Protein AF-A0AAN4Q962-F1 (afdb_monomer_lite)

Foldseek 3Di:
DVVLCVVVVHDLCNLCVQLPHHSVVSVCVVVVVDDDDPSSLVSSCVVSVPVDPPPDD

Secondary structure (DSSP, 8-state):
-HHHHHHTT--HHHHHHHHTS-HHHHHHHHTTSSPPPHHHHHHHHHHHT-TT-PPP-

pLDDT: mean 77.54, std 12.18, range [38.06, 88.56]

Structure (mmCIF, N/CA/C/O backbone):
data_AF-A0AAN4Q962-F1
#
_entry.id   AF-A0AAN4Q962-F1
#
loop_
_atom_site.group_PDB
_atom_site.id
_atom_site.type_symbol
_atom_site.label_atom_id
_atom_site.label_alt_id
_atom_site.label_comp_id
_atom_site.label_asym_id
_atom_site.label_entity_id
_atom_site.label_seq_id
_atom_site.pdbx_PDB_ins_code
_atom_site.Cartn_x
_atom_site.Cartn_y
_atom_site.Cartn_z
_atom_site.occupancy
_atom_site.B_iso_or_equiv
_atom_site.auth_seq_id
_atom_site.auth_comp_id
_atom_site.auth_asym_id
_atom_site.auth_atom_id
_atom_site.pdbx_PDB_model_num
ATOM 1 N N . MET A 1 1 ? -9.175 2.269 -7.266 1.00 69.06 1 MET A N 1
ATOM 2 C CA . MET A 1 1 ? -8.461 1.692 -6.106 1.00 69.06 1 MET A CA 1
ATOM 3 C C . MET A 1 1 ? -9.239 1.903 -4.811 1.00 69.06 1 MET A C 1
ATOM 5 O O . MET A 1 1 ? -9.548 0.894 -4.184 1.00 69.06 1 MET A O 1
ATOM 9 N N . CYS A 1 2 ? -9.648 3.139 -4.487 1.00 66.12 2 CYS A N 1
ATOM 10 C CA . CYS A 1 2 ? -10.565 3.454 -3.378 1.00 66.12 2 CYS A CA 1
ATOM 11 C C . CYS A 1 2 ? -11.694 2.431 -3.194 1.00 66.12 2 CYS A C 1
ATOM 13 O O . CYS A 1 2 ? -11.722 1.761 -2.174 1.00 66.12 2 CYS A O 1
ATOM 15 N N . ALA A 1 3 ? -12.514 2.177 -4.220 1.00 69.19 3 ALA A N 1
ATOM 16 C CA . ALA A 1 3 ? -13.646 1.249 -4.107 1.00 69.19 3 ALA A CA 1
ATOM 17 C C . ALA A 1 3 ? -13.265 -0.198 -3.708 1.00 69.19 3 ALA A C 1
ATOM 19 O O . ALA A 1 3 ? -13.986 -0.842 -2.954 1.00 69.19 3 ALA A O 1
ATOM 20 N N . LEU A 1 4 ? -12.122 -0.716 -4.175 1.00 70.19 4 LEU A N 1
ATOM 21 C CA . LEU A 1 4 ? -11.620 -2.059 -3.826 1.00 70.19 4 LEU A CA 1
ATOM 22 C C . LEU A 1 4 ? -11.092 -2.114 -2.389 1.00 70.19 4 LEU A C 1
ATOM 24 O O . LEU A 1 4 ? -11.277 -3.107 -1.685 1.00 70.19 4 LEU A O 1
ATOM 28 N N . ARG A 1 5 ? -10.427 -1.038 -1.968 1.00 73.75 5 ARG A N 1
ATOM 29 C CA . ARG A 1 5 ? -9.907 -0.867 -0.616 1.00 73.75 5 ARG A CA 1
ATOM 30 C C . ARG A 1 5 ? -11.059 -0.704 0.388 1.00 73.75 5 ARG A C 1
ATOM 32 O O . ARG A 1 5 ? -11.085 -1.399 1.400 1.00 73.75 5 ARG A O 1
ATOM 39 N N . GLU A 1 6 ? -12.031 0.148 0.075 1.00 71.94 6 GLU A N 1
ATOM 40 C CA . GLU A 1 6 ? -13.236 0.401 0.874 1.00 71.94 6 GLU A CA 1
ATOM 41 C C . GLU A 1 6 ? -14.128 -0.840 0.976 1.00 71.94 6 GLU A C 1
ATOM 43 O O . GLU A 1 6 ? -14.584 -1.167 2.068 1.00 71.94 6 GLU A O 1
ATOM 48 N N . ALA A 1 7 ? -14.287 -1.609 -0.107 1.00 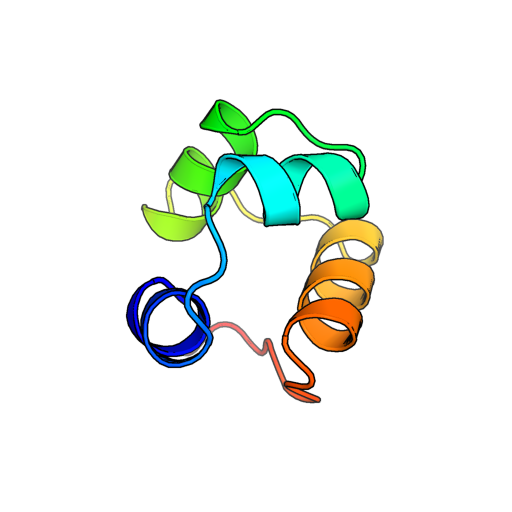74.06 7 ALA A N 1
ATOM 49 C CA . ALA A 1 7 ? -15.007 -2.886 -0.076 1.00 74.06 7 ALA A CA 1
ATOM 50 C C . ALA A 1 7 ? -14.356 -3.931 0.851 1.00 74.06 7 ALA A C 1
ATOM 52 O O . ALA A 1 7 ? -15.039 -4.824 1.349 1.00 74.06 7 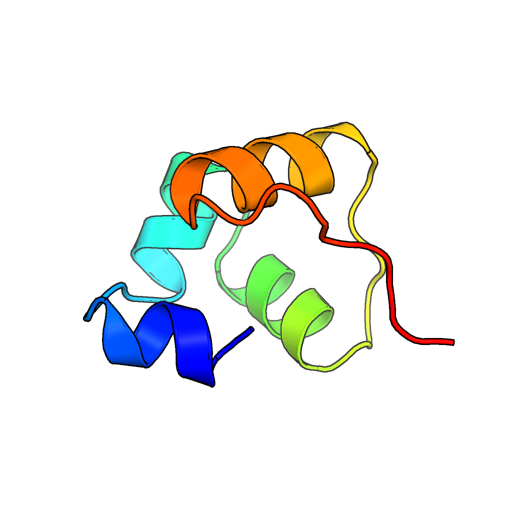ALA A O 1
ATOM 53 N N . LYS A 1 8 ? -13.045 -3.822 1.104 1.00 71.75 8 LYS A N 1
ATOM 54 C CA . LYS A 1 8 ? -12.311 -4.656 2.069 1.00 71.75 8 LYS A CA 1
ATOM 55 C C . LYS A 1 8 ? -12.227 -4.036 3.470 1.00 71.75 8 LYS A C 1
ATOM 57 O O . LYS A 1 8 ? -11.653 -4.661 4.356 1.00 71.75 8 LYS A O 1
ATOM 62 N N . GLY A 1 9 ? -12.752 -2.824 3.676 1.00 77.56 9 GLY A N 1
ATOM 63 C CA . GLY A 1 9 ? -12.600 -2.081 4.932 1.00 77.56 9 GLY A CA 1
ATOM 64 C C . GLY A 1 9 ? -11.147 -1.713 5.255 1.00 77.56 9 GLY A C 1
ATOM 65 O O . GLY A 1 9 ? -10.809 -1.479 6.411 1.00 77.56 9 GLY A O 1
ATOM 66 N N . LEU A 1 10 ? -10.267 -1.696 4.250 1.00 77.00 10 LEU A N 1
ATOM 67 C CA . LEU A 1 10 ? -8.865 -1.329 4.425 1.00 77.00 10 LEU A CA 1
ATOM 68 C C . LEU A 1 10 ? -8.745 0.194 4.453 1.00 77.00 10 LEU A C 1
ATOM 70 O O . LEU A 1 10 ? -9.362 0.874 3.646 1.00 77.00 10 LEU A O 1
ATOM 74 N N . GLU A 1 11 ? -7.928 0.762 5.331 1.00 83.31 11 GLU A N 1
ATOM 75 C CA . GLU A 1 11 ? -7.615 2.197 5.298 1.00 83.31 11 GLU A CA 1
ATOM 76 C C . GLU A 1 11 ? -6.442 2.495 4.353 1.00 83.31 11 GLU A C 1
ATOM 78 O O . GLU A 1 11 ? -5.531 1.675 4.212 1.00 83.31 11 GLU A O 1
ATOM 83 N N . VAL A 1 12 ? -6.433 3.688 3.734 1.00 81.75 12 VAL A N 1
ATOM 84 C CA . VAL A 1 12 ? -5.293 4.187 2.928 1.00 81.75 12 VAL A CA 1
ATOM 85 C C . VAL A 1 12 ? -4.000 4.088 3.730 1.00 81.75 12 VAL A C 1
ATOM 87 O O . VAL A 1 12 ? -2.991 3.608 3.222 1.00 81.75 12 VAL A O 1
ATOM 90 N N . ALA A 1 13 ? -4.044 4.489 5.003 1.00 84.62 13 ALA A N 1
ATOM 91 C CA . ALA A 1 13 ? -2.883 4.478 5.877 1.00 84.62 13 ALA A CA 1
ATOM 92 C C . ALA A 1 13 ? -2.352 3.063 6.123 1.00 84.62 13 ALA A C 1
ATOM 94 O O . ALA A 1 13 ? -1.141 2.862 6.075 1.00 84.62 13 ALA A O 1
ATOM 95 N N . SER A 1 14 ? -3.233 2.080 6.324 1.00 84.88 14 SER A N 1
ATOM 96 C CA . SER A 1 14 ? -2.826 0.682 6.499 1.00 84.88 14 SER A CA 1
ATOM 97 C C . SER A 1 14 ? -2.186 0.124 5.235 1.00 84.88 14 SER A C 1
ATOM 99 O O . SER A 1 14 ? -1.093 -0.427 5.307 1.00 84.88 14 SER A O 1
ATOM 101 N N . LEU A 1 15 ? -2.807 0.336 4.071 1.00 83.50 15 LEU A N 1
ATOM 102 C CA . LEU A 1 15 ? -2.264 -0.142 2.800 1.00 83.50 15 LEU A CA 1
ATOM 103 C C . LEU A 1 15 ? -0.914 0.511 2.474 1.00 83.50 15 LEU A C 1
ATOM 105 O O . LEU A 1 15 ? 0.036 -0.174 2.099 1.00 83.50 15 LEU A O 1
ATOM 109 N N . ALA A 1 16 ? -0.802 1.825 2.676 1.00 87.06 16 ALA A N 1
ATOM 110 C CA . ALA A 1 16 ? 0.443 2.559 2.488 1.00 87.06 16 ALA A CA 1
ATOM 111 C C . ALA A 1 16 ? 1.550 2.016 3.404 1.00 87.06 16 ALA A C 1
ATOM 113 O O . ALA A 1 16 ? 2.662 1.746 2.948 1.00 87.06 16 ALA A O 1
ATOM 114 N N . ARG A 1 17 ? 1.223 1.767 4.677 1.00 87.12 17 ARG A N 1
ATOM 115 C CA . ARG A 1 17 ? 2.167 1.244 5.667 1.00 87.12 17 ARG A CA 1
ATOM 116 C C . ARG A 1 17 ? 2.635 -0.170 5.333 1.00 87.12 17 ARG A C 1
ATOM 118 O O . ARG A 1 17 ? 3.828 -0.426 5.469 1.00 87.12 17 ARG A O 1
ATOM 125 N N . THR A 1 18 ? 1.756 -1.050 4.849 1.00 84.94 18 THR A N 1
ATOM 126 C CA . THR A 1 18 ? 2.155 -2.407 4.432 1.00 84.94 18 THR A CA 1
ATOM 127 C C . THR A 1 18 ? 3.057 -2.391 3.202 1.00 84.94 18 THR A C 1
ATOM 129 O O . THR A 1 18 ? 4.012 -3.156 3.110 1.00 84.94 18 THR A O 1
ATOM 132 N N . VAL A 1 19 ? 2.797 -1.475 2.271 1.00 85.00 19 VAL A N 1
ATOM 133 C CA . VAL A 1 19 ? 3.623 -1.290 1.070 1.00 85.00 19 VAL A CA 1
ATOM 134 C C . VAL A 1 19 ? 4.947 -0.579 1.387 1.00 85.00 19 VAL A C 1
ATOM 136 O O . VAL A 1 19 ? 5.877 -0.626 0.584 1.00 85.00 19 VAL A O 1
ATOM 139 N N . GLY A 1 20 ? 5.060 0.049 2.561 1.00 87.00 20 GLY A N 1
ATOM 140 C CA . GLY A 1 20 ? 6.248 0.785 2.989 1.00 87.00 20 GLY A CA 1
ATOM 141 C C . GLY A 1 20 ? 6.327 2.204 2.423 1.00 87.00 20 GLY A C 1
ATOM 142 O O . GLY A 1 20 ? 7.421 2.739 2.258 1.00 87.00 20 GLY A O 1
ATOM 143 N N . ILE A 1 21 ? 5.183 2.816 2.110 1.00 87.88 21 ILE A N 1
ATOM 144 C CA . ILE A 1 21 ? 5.079 4.182 1.583 1.00 87.88 21 ILE A CA 1
ATOM 145 C C . ILE A 1 21 ? 4.241 5.074 2.498 1.00 87.88 21 ILE A C 1
ATOM 147 O O . ILE A 1 21 ? 3.462 4.607 3.328 1.00 87.88 21 ILE A O 1
ATOM 151 N N . SER A 1 22 ? 4.384 6.387 2.337 1.00 88.56 22 SER A N 1
ATOM 152 C CA . SER A 1 22 ? 3.571 7.348 3.081 1.00 88.56 22 SER A CA 1
ATOM 153 C C . SER A 1 22 ? 2.113 7.339 2.596 1.00 88.56 22 SER A C 1
ATOM 155 O O . SER A 1 22 ? 1.888 7.267 1.386 1.00 88.56 22 SER A O 1
ATOM 157 N N . PRO A 1 23 ? 1.115 7.498 3.487 1.00 86.00 23 PRO A N 1
ATOM 158 C CA . PRO A 1 23 ? -0.297 7.599 3.102 1.00 86.00 23 PRO A CA 1
ATOM 159 C C . PRO A 1 23 ? -0.550 8.697 2.067 1.00 86.00 23 PRO A C 1
ATOM 161 O O . PRO A 1 23 ? -1.197 8.440 1.061 1.00 86.00 23 PRO A O 1
ATOM 164 N N . SER A 1 24 ? 0.079 9.865 2.218 1.00 88.50 2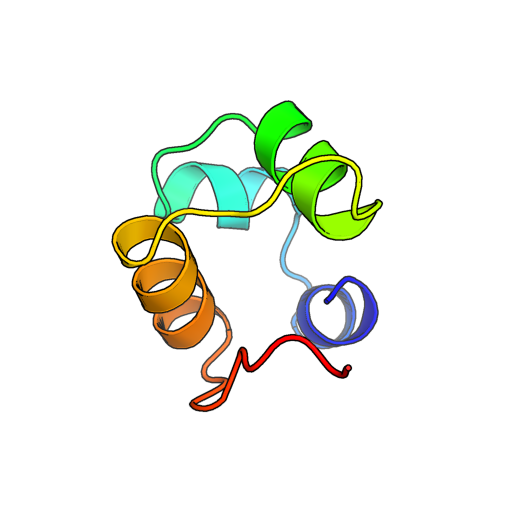4 SER A N 1
ATOM 165 C CA . SER A 1 24 ? -0.018 10.951 1.236 1.00 88.50 24 SER A CA 1
ATOM 166 C C . SER A 1 24 ? 0.551 10.575 -0.138 1.00 88.50 24 SER A C 1
ATOM 168 O O . SER A 1 24 ? 0.089 11.067 -1.159 1.00 88.50 24 SER A O 1
AT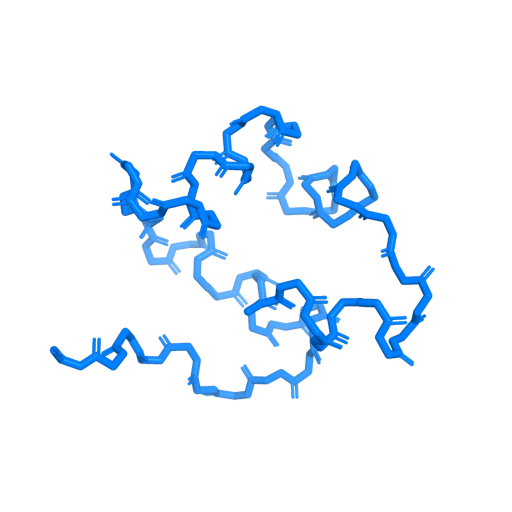OM 170 N N . TYR A 1 25 ? 1.553 9.688 -0.192 1.00 87.25 25 TYR A N 1
ATOM 171 C CA . TYR A 1 25 ? 2.080 9.179 -1.460 1.00 87.25 25 TYR A CA 1
ATOM 172 C C . TYR A 1 25 ? 1.090 8.220 -2.127 1.00 87.25 25 TYR A C 1
ATOM 174 O O . TYR A 1 25 ? 0.917 8.265 -3.342 1.00 87.25 25 TYR A O 1
ATOM 182 N N . LEU A 1 26 ? 0.401 7.398 -1.332 1.00 85.00 26 LEU A N 1
ATOM 183 C CA . LEU A 1 26 ? -0.683 6.552 -1.820 1.00 85.00 26 LEU A CA 1
ATOM 184 C C . LEU A 1 26 ? -1.856 7.390 -2.344 1.00 85.00 26 LEU A C 1
ATOM 186 O O . LEU A 1 26 ? -2.355 7.110 -3.427 1.00 85.00 26 LEU A O 1
ATOM 190 N N . GLU A 1 27 ? -2.235 8.461 -1.647 1.00 86.19 27 GLU A N 1
ATOM 191 C CA . GLU A 1 27 ? -3.263 9.393 -2.127 1.00 86.19 27 GLU A CA 1
ATOM 192 C C . GLU A 1 27 ? -2.868 10.047 -3.455 1.00 86.19 27 GLU A C 1
ATOM 194 O O . GLU A 1 27 ? -3.701 10.165 -4.348 1.00 86.19 27 GLU A O 1
ATOM 199 N N . LEU A 1 28 ? -1.600 10.432 -3.638 1.00 87.31 28 LEU A N 1
ATOM 200 C CA . LEU A 1 28 ? -1.117 10.967 -4.919 1.00 87.31 28 LEU A CA 1
ATOM 201 C C . LEU A 1 28 ? -1.250 9.950 -6.060 1.00 87.31 28 LEU A C 1
ATOM 203 O O . LEU A 1 28 ? -1.535 10.339 -7.192 1.00 87.31 28 LEU A O 1
ATOM 207 N N . ILE A 1 29 ? -1.060 8.663 -5.768 1.00 84.94 29 ILE A N 1
ATOM 208 C CA . ILE A 1 29 ? -1.280 7.573 -6.725 1.00 84.94 29 ILE A CA 1
ATOM 209 C C . ILE A 1 29 ? -2.770 7.405 -7.023 1.00 84.94 29 ILE A C 1
ATOM 211 O O . ILE A 1 29 ? -3.148 7.282 -8.186 1.00 84.94 29 ILE A O 1
ATOM 215 N N . GLU A 1 30 ? -3.624 7.426 -5.997 1.00 81.06 30 GLU A N 1
ATOM 216 C CA . GLU A 1 30 ? -5.079 7.311 -6.163 1.00 81.06 30 GLU A CA 1
ATOM 217 C C . GLU A 1 30 ? -5.677 8.487 -6.940 1.00 81.06 30 GLU A C 1
ATOM 219 O O . GLU A 1 30 ? -6.601 8.289 -7.725 1.00 81.06 30 GLU A O 1
ATOM 224 N N . ASN A 1 31 ? -5.105 9.682 -6.784 1.00 82.25 31 ASN A N 1
ATOM 225 C CA . ASN A 1 31 ? -5.457 10.874 -7.555 1.00 82.25 31 ASN A CA 1
ATOM 226 C C . ASN A 1 31 ? -4.810 10.909 -8.954 1.00 82.25 31 ASN A C 1
ATOM 228 O O . ASN A 1 31 ? -4.992 11.882 -9.682 1.00 82.25 31 ASN A O 1
ATOM 232 N N . GLY A 1 32 ? -3.999 9.910 -9.330 1.00 81.25 32 GLY A N 1
ATOM 233 C CA . GLY A 1 32 ? -3.281 9.879 -10.613 1.00 81.25 32 GLY A CA 1
ATOM 234 C C . GLY A 1 32 ? -2.192 10.950 -10.756 1.00 81.25 32 GLY A C 1
ATOM 235 O O . GLY A 1 32 ? -1.621 11.123 -11.827 1.00 81.25 32 GLY A O 1
ATOM 236 N N . THR A 1 33 ? -1.874 11.666 -9.676 1.00 86.06 33 THR A N 1
ATOM 237 C CA . THR A 1 33 ? -0.820 12.691 -9.648 1.00 86.06 33 THR A CA 1
ATOM 238 C C . THR A 1 33 ? 0.570 12.062 -9.691 1.00 86.06 33 THR A C 1
ATOM 240 O O . THR A 1 33 ? 1.536 12.703 -10.109 1.00 86.06 33 THR A O 1
ATOM 243 N N . ARG A 1 34 ? 0.699 10.809 -9.237 1.00 85.12 34 ARG A N 1
ATOM 244 C CA . ARG A 1 34 ? 1.973 10.096 -9.209 1.00 85.12 34 ARG A CA 1
ATOM 245 C C . ARG A 1 34 ? 1.828 8.661 -9.677 1.00 85.12 34 ARG A C 1
ATOM 247 O O . ARG A 1 34 ? 0.958 7.934 -9.216 1.00 85.12 34 ARG A O 1
ATOM 254 N N . GLU A 1 35 ? 2.741 8.232 -10.538 1.00 81.31 35 GLU A N 1
ATOM 255 C CA . GLU A 1 35 ? 2.831 6.829 -10.912 1.00 81.31 35 GLU A CA 1
ATOM 256 C C . GLU A 1 35 ? 3.669 6.045 -9.894 1.00 81.31 35 GLU A C 1
ATOM 258 O O . GLU A 1 35 ? 4.802 6.435 -9.604 1.00 81.31 35 GLU A O 1
ATOM 263 N N . PRO A 1 36 ? 3.147 4.930 -9.357 1.00 83.38 36 PRO A N 1
ATOM 264 C CA . PRO A 1 36 ? 3.934 4.047 -8.519 1.00 83.38 36 PRO A CA 1
ATOM 265 C C . PRO A 1 36 ? 4.937 3.251 -9.355 1.00 83.38 36 PRO A C 1
ATOM 267 O O . PRO A 1 36 ? 4.629 2.767 -10.452 1.00 83.38 36 PRO A O 1
ATOM 270 N N . ASP A 1 37 ? 6.116 3.035 -8.781 1.00 85.50 37 ASP A N 1
ATOM 271 C CA . ASP A 1 37 ? 7.122 2.130 -9.325 1.00 85.50 37 ASP A CA 1
ATOM 272 C C . ASP A 1 37 ? 6.648 0.674 -9.354 1.00 85.50 37 ASP A C 1
ATOM 274 O O . ASP A 1 37 ? 5.726 0.266 -8.640 1.00 85.50 37 ASP A O 1
ATOM 278 N N . ALA A 1 38 ? 7.329 -0.148 -10.155 1.00 83.19 38 ALA A N 1
ATOM 279 C CA . ALA A 1 38 ? 6.998 -1.562 -10.317 1.00 83.19 38 ALA A CA 1
ATOM 280 C C . ALA A 1 38 ? 6.976 -2.335 -8.983 1.00 83.19 38 ALA A C 1
ATOM 282 O O . ALA A 1 38 ? 6.143 -3.223 -8.807 1.00 83.19 38 ALA A O 1
ATOM 283 N N . ALA A 1 39 ? 7.847 -1.979 -8.031 1.00 84.25 39 ALA A N 1
ATOM 284 C CA . ALA A 1 39 ? 7.861 -2.570 -6.693 1.00 84.25 39 ALA A CA 1
ATOM 285 C C . ALA A 1 39 ? 6.574 -2.252 -5.911 1.00 84.25 39 ALA A C 1
ATOM 287 O O . ALA A 1 39 ? 5.926 -3.159 -5.396 1.00 84.25 39 ALA A O 1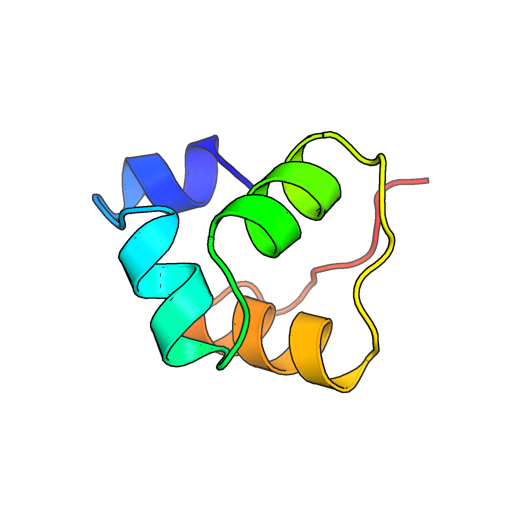
ATOM 288 N N . ILE A 1 40 ? 6.159 -0.982 -5.904 1.00 84.69 40 ILE A N 1
ATOM 289 C CA . ILE A 1 40 ? 4.947 -0.511 -5.219 1.00 84.69 40 ILE A CA 1
ATOM 290 C C . ILE A 1 40 ? 3.704 -1.117 -5.875 1.00 84.69 40 ILE A C 1
ATOM 292 O O . ILE A 1 40 ? 2.847 -1.651 -5.176 1.00 84.69 40 ILE A O 1
ATOM 296 N N . LYS A 1 41 ? 3.634 -1.120 -7.214 1.00 81.75 41 LYS A N 1
ATOM 297 C CA . LYS A 1 41 ? 2.551 -1.766 -7.980 1.00 81.75 41 LYS A CA 1
ATOM 298 C C . LYS A 1 41 ? 2.395 -3.239 -7.599 1.00 81.75 41 LYS A C 1
ATOM 300 O O . LYS A 1 41 ? 1.275 -3.712 -7.424 1.00 81.75 41 LYS A O 1
ATOM 305 N N . ARG A 1 42 ? 3.510 -3.958 -7.433 1.00 83.94 42 ARG A N 1
ATOM 306 C CA . ARG A 1 42 ? 3.512 -5.381 -7.072 1.00 83.94 42 ARG A CA 1
ATOM 307 C C . ARG A 1 42 ? 3.042 -5.609 -5.629 1.00 83.94 42 ARG A C 1
ATOM 309 O O . ARG A 1 42 ? 2.215 -6.490 -5.414 1.00 83.94 42 ARG A O 1
ATOM 316 N N . SER A 1 43 ? 3.493 -4.796 -4.674 1.00 85.06 43 SER A N 1
ATOM 317 C CA . SER A 1 43 ? 3.022 -4.860 -3.280 1.00 85.06 43 SER A CA 1
ATOM 318 C C . SER A 1 43 ? 1.537 -4.510 -3.155 1.00 85.06 43 SER A C 1
ATOM 320 O O . SER A 1 43 ? 0.795 -5.207 -2.475 1.00 85.06 43 SER A O 1
ATOM 322 N N . LEU A 1 44 ? 1.072 -3.480 -3.866 1.00 83.62 44 LEU A N 1
ATOM 323 C CA . LEU A 1 44 ? -0.342 -3.097 -3.896 1.00 83.62 44 LEU A CA 1
ATOM 324 C C . LEU A 1 44 ? -1.230 -4.196 -4.479 1.00 83.62 44 LEU A C 1
ATOM 326 O O . LEU A 1 44 ? -2.288 -4.492 -3.928 1.00 83.62 44 LEU A O 1
ATOM 330 N N . ALA A 1 45 ? -0.790 -4.810 -5.578 1.00 82.88 45 ALA A N 1
ATOM 331 C CA . ALA A 1 45 ? -1.468 -5.945 -6.192 1.00 82.88 45 ALA A CA 1
ATOM 332 C C . ALA A 1 45 ? -1.579 -7.136 -5.228 1.00 82.88 45 ALA A C 1
ATOM 334 O O . ALA A 1 45 ? -2.632 -7.768 -5.155 1.00 82.88 45 ALA A O 1
ATOM 335 N N . TRP A 1 46 ? -0.517 -7.409 -4.467 1.00 83.75 46 TRP A N 1
ATOM 336 C CA . TRP A 1 46 ? -0.489 -8.474 -3.467 1.00 83.75 46 TRP A CA 1
ATOM 337 C C . TRP A 1 46 ? -1.468 -8.210 -2.318 1.00 83.75 46 TRP A C 1
ATOM 339 O O . TRP A 1 46 ? -2.334 -9.040 -2.050 1.00 83.75 46 TRP A O 1
ATOM 349 N N . GLU A 1 47 ? -1.400 -7.026 -1.706 1.00 82.44 47 GLU A N 1
ATOM 350 C CA . GLU A 1 47 ? -2.236 -6.656 -0.555 1.00 82.44 47 GLU A CA 1
ATOM 351 C C . GLU A 1 47 ? -3.723 -6.562 -0.906 1.00 82.44 47 GLU A C 1
ATOM 353 O O . GLU A 1 47 ? -4.597 -6.997 -0.153 1.00 82.44 47 GLU A O 1
ATOM 358 N N . LEU A 1 48 ? -4.037 -6.025 -2.086 1.00 76.81 48 LEU A N 1
ATOM 359 C CA . LEU A 1 48 ? -5.417 -5.935 -2.553 1.00 76.81 48 LEU A CA 1
ATOM 360 C C . LEU A 1 48 ? -5.921 -7.262 -3.143 1.00 76.81 48 LEU A C 1
ATOM 362 O O . LEU A 1 48 ? -7.128 -7.417 -3.338 1.00 76.81 48 LEU A O 1
ATOM 366 N N . GLY A 1 49 ? -5.035 -8.230 -3.400 1.00 73.69 49 GLY A N 1
ATOM 367 C CA . GLY A 1 49 ? -5.358 -9.472 -4.106 1.00 73.69 49 GLY A CA 1
ATOM 368 C C . GLY A 1 49 ? -5.781 -9.238 -5.560 1.00 73.69 49 GLY A C 1
ATOM 369 O O . GLY A 1 49 ? -6.537 -10.027 -6.123 1.00 73.69 49 GLY A O 1
ATOM 370 N N . VAL A 1 50 ? -5.339 -8.131 -6.161 1.00 68.25 50 VAL A N 1
ATOM 371 C CA . VAL A 1 50 ? -5.688 -7.733 -7.527 1.00 68.25 50 VAL A CA 1
ATOM 372 C C . VAL A 1 50 ? -4.482 -8.011 -8.413 1.00 68.25 50 VAL A C 1
ATOM 374 O O . VAL A 1 50 ? -3.528 -7.242 -8.437 1.00 68.25 50 VAL A O 1
ATOM 377 N N . ALA A 1 51 ? -4.529 -9.101 -9.179 1.00 57.50 51 ALA A N 1
ATOM 378 C CA . ALA A 1 51 ? -3.422 -9.554 -10.032 1.00 57.50 51 ALA A CA 1
ATOM 379 C C . ALA A 1 51 ? -3.089 -8.615 -11.216 1.00 57.50 51 ALA A C 1
ATOM 381 O O . ALA A 1 51 ? -2.186 -8.898 -12.000 1.00 57.50 51 ALA A O 1
ATOM 382 N N . GLY A 1 52 ? -3.808 -7.503 -11.373 1.00 55.75 52 GLY A N 1
ATOM 383 C CA . GLY A 1 52 ? -3.789 -6.692 -12.582 1.00 55.75 52 GLY A CA 1
ATOM 384 C C . GLY A 1 52 ? -3.948 -5.207 -12.318 1.00 55.75 52 GLY A C 1
ATOM 385 O O . GLY A 1 52 ? -4.819 -4.591 -12.918 1.00 55.75 52 GLY A O 1
ATOM 386 N N . TRP A 1 53 ? -3.086 -4.605 -11.491 1.00 61.62 53 TRP A N 1
ATOM 387 C CA . TRP A 1 53 ? -2.870 -3.159 -11.599 1.00 61.62 53 TRP A CA 1
ATOM 388 C C . TRP A 1 53 ? -2.122 -2.869 -12.908 1.00 61.62 53 TRP A C 1
ATOM 390 O O . TRP A 1 53 ? -0.920 -2.596 -12.937 1.00 61.62 53 TRP A O 1
ATOM 400 N N . ARG A 1 54 ? -2.834 -2.983 -14.025 1.00 47.53 54 ARG A N 1
ATOM 401 C CA . ARG A 1 54 ? -2.496 -2.292 -15.261 1.00 47.53 54 ARG A CA 1
ATOM 402 C C . ARG A 1 54 ? -3.274 -0.993 -15.197 1.00 47.53 54 ARG A C 1
ATOM 404 O O . ARG A 1 54 ? -4.486 -1.036 -15.036 1.00 47.53 54 ARG A O 1
ATOM 411 N N . GLY A 1 55 ? -2.557 0.129 -15.230 1.00 47.81 55 GLY A N 1
ATOM 412 C CA . GLY A 1 55 ? -3.192 1.424 -15.429 1.00 47.81 55 GLY A CA 1
ATOM 413 C C . GLY A 1 55 ? -4.091 1.302 -16.650 1.00 47.81 55 GLY A C 1
ATOM 414 O O . GLY A 1 55 ? -3.619 0.931 -17.727 1.00 47.81 55 GLY A O 1
ATOM 415 N N . GLU A 1 56 ? -5.388 1.476 -16.433 1.00 39.69 56 GLU A N 1
ATOM 416 C CA . GLU A 1 56 ? -6.319 1.660 -17.531 1.00 39.69 56 GLU A CA 1
ATOM 417 C C . GLU A 1 56 ? -5.885 2.935 -18.267 1.00 39.69 56 GLU A C 1
ATOM 419 O O . GLU A 1 56 ? -5.412 3.886 -17.641 1.00 39.69 56 GLU A O 1
ATOM 424 N N . SER A 1 57 ? -5.880 2.822 -19.594 1.00 38.06 57 SER A N 1
ATOM 425 C CA . SER A 1 57 ? -5.146 3.649 -20.561 1.00 38.06 57 SER A CA 1
ATOM 426 C C . SER A 1 57 ? -5.638 5.085 -20.686 1.00 38.06 57 SER A C 1
ATOM 428 O O . SER A 1 57 ? -6.825 5.334 -20.386 1.00 38.06 57 SER A O 1
#

Organism: Pseudomonas syringae pv. actinidiae (NCBI:txid103796)

InterPro domains:
  IPR001387 Cro/C1-type, helix-turn-helix domain [PF01381] (3-39)
  IPR001387 Cro/C1-type, helix-turn-helix domain [PS50943] (3-54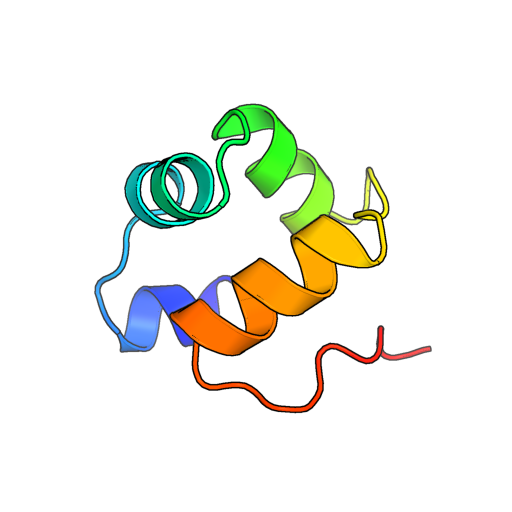)
  IPR001387 Cro/C1-type, helix-turn-helix domain [cd00093] (3-50)
  IPR010982 Lambda repressor-like, DNA-binding domain superfamily [G3DSA:1.10.260.40] (2-52)
  IPR010982 Lambda repressor-like, DNA-binding domain superfamily [SSF47413] (3-50)

Sequence (57 aa):
MCALREAKGLEVASLARTVGISPSYLELIENGTREPDAAIKRSLAWELGVAGWRGES

Radius of gyration: 10.24 Å; chains: 1; bounding box: 23×22×27 Å